Protein AF-A0AAF0U3B3-F1 (afdb_monomer)

Organism: Solanum verrucosum (NCBI:txid315347)

Structure (mmCIF, N/CA/C/O backbone):
data_AF-A0AAF0U3B3-F1
#
_entry.id   AF-A0AAF0U3B3-F1
#
loop_
_atom_site.group_PDB
_atom_site.id
_atom_site.type_symbol
_atom_site.label_atom_id
_atom_site.label_alt_id
_atom_site.label_comp_id
_atom_site.label_asym_id
_atom_site.label_entity_id
_atom_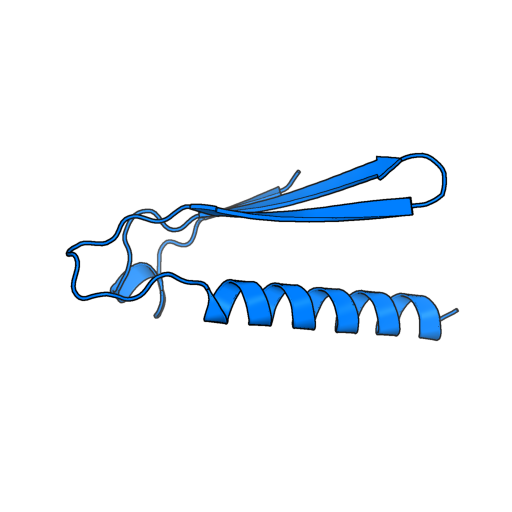site.label_seq_id
_atom_site.pdbx_PDB_ins_code
_atom_site.Cartn_x
_atom_site.Cartn_y
_atom_site.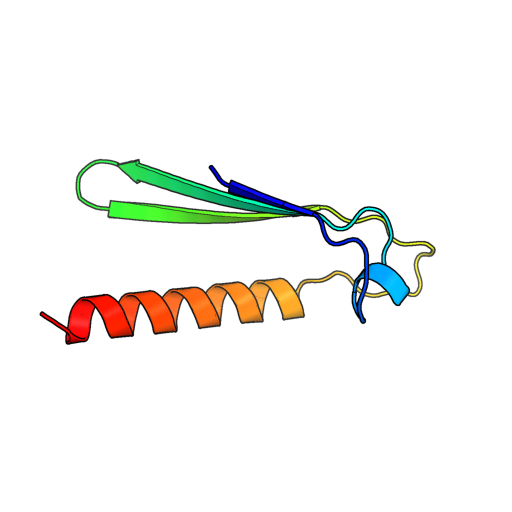Cartn_z
_atom_site.occupancy
_atom_site.B_iso_or_equiv
_a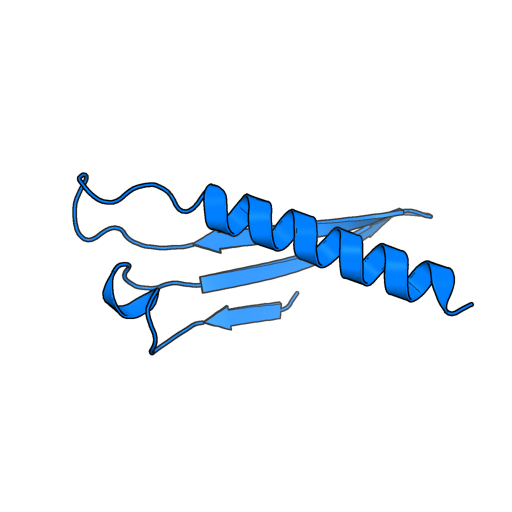tom_site.auth_seq_id
_atom_site.auth_comp_id
_atom_site.auth_asym_id
_atom_site.auth_atom_id
_atom_site.pdbx_PDB_model_num
ATOM 1 N N . MET A 1 1 ? 5.453 13.047 -7.152 1.00 89.75 1 MET A N 1
ATOM 2 C CA . MET A 1 1 ? 4.775 12.556 -5.934 1.00 89.75 1 MET A CA 1
ATOM 3 C C . MET A 1 1 ? 3.296 12.811 -6.104 1.00 89.75 1 MET A C 1
ATOM 5 O O . MET A 1 1 ? 2.937 13.938 -6.425 1.00 89.75 1 MET A O 1
ATOM 9 N N . THR A 1 2 ? 2.476 11.788 -5.908 1.00 96.38 2 THR A N 1
ATOM 10 C CA . THR A 1 2 ? 1.020 11.859 -6.043 1.00 96.38 2 THR A CA 1
ATOM 11 C C . THR A 1 2 ? 0.397 11.288 -4.784 1.00 96.38 2 THR A C 1
ATOM 13 O O . THR A 1 2 ? 0.843 10.258 -4.288 1.00 96.38 2 THR A O 1
ATOM 16 N N . THR A 1 3 ? -0.627 11.949 -4.265 1.00 97.62 3 THR A N 1
ATOM 17 C CA . THR A 1 3 ? -1.353 11.498 -3.082 1.00 97.62 3 THR A CA 1
ATOM 18 C C . THR A 1 3 ? -2.799 11.226 -3.456 1.00 97.62 3 THR A C 1
ATOM 20 O O . THR A 1 3 ? -3.471 12.092 -4.013 1.00 97.62 3 THR A O 1
ATOM 23 N N . PHE A 1 4 ? -3.271 10.046 -3.083 1.00 96.00 4 PHE A N 1
ATOM 24 C CA . PHE A 1 4 ? -4.655 9.618 -3.177 1.00 96.00 4 PHE A CA 1
ATOM 25 C C . PHE A 1 4 ? -5.270 9.722 -1.787 1.00 96.00 4 PHE A C 1
ATOM 27 O O . PHE A 1 4 ? -4.726 9.179 -0.825 1.00 96.00 4 PHE A O 1
ATOM 34 N N . LYS A 1 5 ? -6.372 10.459 -1.676 1.00 97.06 5 LYS A N 1
ATOM 35 C CA . LYS A 1 5 ? -7.170 10.533 -0.455 1.00 97.06 5 LYS A CA 1
ATOM 36 C C . LYS A 1 5 ? -8.558 10.016 -0.783 1.00 97.06 5 LYS A C 1
ATOM 38 O O . LYS A 1 5 ? -9.224 10.580 -1.650 1.00 97.06 5 LYS A O 1
ATOM 43 N N . GLU A 1 6 ? -8.949 8.956 -0.094 1.00 95.44 6 GLU A N 1
ATOM 44 C CA . GLU A 1 6 ? -10.244 8.314 -0.287 1.00 95.44 6 GLU A CA 1
ATOM 45 C C . GLU A 1 6 ? -11.269 8.916 0.671 1.00 95.44 6 GLU A C 1
ATOM 47 O O . GLU A 1 6 ? -10.954 9.244 1.817 1.00 95.44 6 GLU A O 1
ATOM 52 N N . TYR A 1 7 ? -12.500 9.065 0.189 1.00 94.94 7 TYR A N 1
ATOM 53 C CA . TYR A 1 7 ? -13.613 9.616 0.969 1.00 94.94 7 TYR A CA 1
ATOM 54 C C . TYR A 1 7 ? -14.797 8.652 1.084 1.00 94.94 7 TYR A C 1
ATOM 56 O O . TYR A 1 7 ? -15.663 8.865 1.926 1.00 94.94 7 TYR A O 1
ATOM 64 N N . GLU A 1 8 ? -14.830 7.588 0.277 1.00 95.62 8 GLU A N 1
ATOM 65 C CA . GLU A 1 8 ? -15.891 6.579 0.265 1.00 95.62 8 GLU A CA 1
ATOM 66 C C . GLU A 1 8 ? -15.311 5.186 -0.045 1.00 95.62 8 GLU A C 1
ATOM 68 O O . GLU A 1 8 ? -14.153 5.051 -0.440 1.00 95.62 8 GLU A O 1
ATOM 73 N N . GLY A 1 9 ? -16.121 4.137 0.134 1.00 95.06 9 GLY A N 1
ATOM 74 C CA . GLY A 1 9 ? -15.761 2.749 -0.174 1.00 95.06 9 GLY A CA 1
ATOM 75 C C . GLY A 1 9 ? -15.334 1.918 1.039 1.00 95.06 9 GLY A C 1
ATOM 76 O O . GLY A 1 9 ? -15.308 2.386 2.177 1.00 95.06 9 GLY A O 1
ATOM 77 N N . ASP A 1 10 ? -15.005 0.648 0.792 1.00 93.81 10 ASP A N 1
ATOM 78 C CA . ASP A 1 10 ? -14.791 -0.357 1.846 1.00 93.81 10 ASP A CA 1
ATOM 79 C C . ASP A 1 10 ? -13.682 0.002 2.838 1.00 93.81 10 ASP A C 1
ATOM 81 O O . ASP A 1 10 ? -13.759 -0.373 4.010 1.00 93.81 10 ASP A O 1
ATOM 85 N N . ILE A 1 11 ? -12.655 0.721 2.378 1.00 94.50 11 ILE A N 1
ATOM 86 C CA . ILE A 1 11 ? -11.535 1.121 3.226 1.00 94.50 11 ILE A CA 1
ATOM 87 C C . ILE A 1 11 ? -11.919 2.259 4.167 1.00 94.50 11 ILE A C 1
ATOM 89 O O . ILE A 1 11 ? -11.641 2.168 5.358 1.00 94.50 11 ILE A O 1
ATOM 93 N N . VAL A 1 12 ? -12.640 3.267 3.668 1.00 94.94 12 VAL A N 1
ATOM 94 C CA . VAL A 1 12 ? -13.107 4.416 4.461 1.00 94.94 12 VAL A CA 1
ATOM 95 C C . VAL A 1 12 ? -14.215 4.000 5.433 1.00 94.94 12 VAL A C 1
ATOM 97 O O . VAL A 1 12 ? -14.334 4.554 6.519 1.00 94.94 12 VAL A O 1
ATOM 100 N N . ASN A 1 13 ? -14.978 2.954 5.099 1.00 95.81 13 ASN A N 1
ATOM 101 C CA . ASN A 1 13 ? -15.973 2.365 5.998 1.00 95.81 13 ASN A CA 1
ATOM 102 C C . ASN A 1 13 ? -15.360 1.680 7.236 1.00 95.81 13 ASN A C 1
ATOM 104 O O . ASN A 1 13 ? -16.089 1.378 8.180 1.00 95.81 13 ASN A O 1
ATOM 108 N N . LYS A 1 14 ? -14.055 1.374 7.224 1.00 95.81 14 LYS A N 1
ATOM 109 C CA . LYS A 1 14 ? -13.364 0.644 8.303 1.00 95.81 14 LYS A CA 1
ATOM 110 C C . LYS A 1 14 ? -12.232 1.442 8.948 1.00 95.81 14 LYS A C 1
ATOM 112 O O . LYS A 1 14 ? -11.980 1.263 10.135 1.00 95.81 14 LYS A O 1
ATOM 117 N N . TYR A 1 15 ? -11.552 2.284 8.179 1.00 96.56 15 TYR A N 1
ATOM 118 C CA . TYR A 1 15 ? -10.391 3.059 8.599 1.00 96.56 15 TYR A CA 1
ATOM 119 C C . TYR A 1 15 ? -10.639 4.540 8.335 1.00 96.56 15 TYR A C 1
ATOM 121 O O . TYR A 1 15 ? -11.174 4.919 7.293 1.00 96.56 15 TYR A O 1
ATOM 129 N N . GLU A 1 16 ? -10.216 5.385 9.264 1.00 95.50 16 GLU A N 1
ATOM 130 C CA . GLU A 1 16 ? -10.374 6.830 9.155 1.00 95.50 16 GLU A CA 1
ATOM 131 C C . GLU A 1 16 ? -9.167 7.454 8.444 1.00 95.50 16 GLU A C 1
ATOM 133 O O . GLU A 1 16 ? -8.058 6.915 8.454 1.00 95.50 16 GLU A O 1
ATOM 138 N N . ASN A 1 17 ? -9.390 8.604 7.801 1.00 95.88 17 ASN A N 1
ATOM 139 C CA . ASN A 1 17 ? -8.336 9.436 7.212 1.00 95.88 17 ASN A CA 1
ATOM 140 C C . ASN A 1 17 ? -7.377 8.702 6.251 1.00 95.88 17 ASN A C 1
ATOM 142 O O . ASN A 1 17 ? -6.210 9.076 6.132 1.00 95.88 17 ASN A O 1
ATOM 146 N N . PHE A 1 18 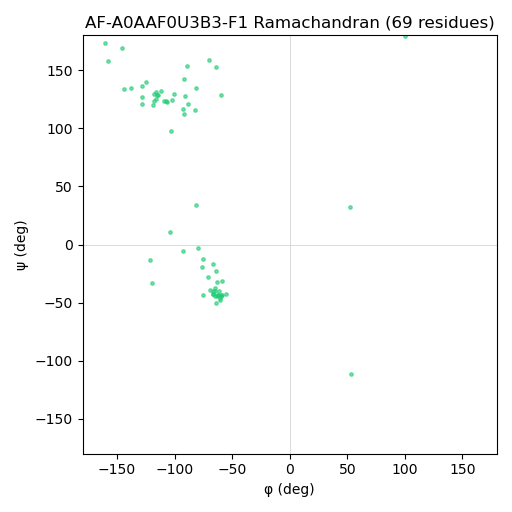? -7.876 7.691 5.529 1.00 97.44 18 PHE A N 1
ATOM 147 C CA . PHE A 1 18 ? -7.061 6.909 4.603 1.00 97.44 18 PHE A CA 1
ATOM 148 C C . PHE A 1 18 ? -6.434 7.778 3.502 1.00 97.44 18 PHE A C 1
ATOM 150 O O . PHE A 1 18 ? -7.111 8.521 2.780 1.00 97.44 18 PHE A O 1
ATOM 157 N N . LYS A 1 19 ? -5.120 7.632 3.340 1.00 97.38 19 LYS A N 1
ATOM 158 C CA . LYS A 1 19 ? -4.316 8.306 2.328 1.00 97.38 19 LYS A CA 1
ATOM 159 C C . LYS A 1 19 ? -3.218 7.371 1.832 1.00 97.38 19 LYS A C 1
ATOM 161 O O . LYS A 1 19 ? -2.502 6.766 2.621 1.00 97.38 19 LYS A O 1
ATOM 166 N N . ALA A 1 20 ? -3.038 7.303 0.520 1.00 96.75 20 ALA A N 1
ATOM 167 C CA . ALA A 1 20 ? -1.934 6.585 -0.101 1.00 96.75 20 ALA A CA 1
ATOM 168 C C . ALA A 1 20 ? -1.067 7.568 -0.894 1.00 96.75 20 ALA A C 1
ATOM 170 O O . ALA A 1 20 ? -1.554 8.282 -1.769 1.00 96.75 20 ALA A O 1
ATOM 171 N N . THR A 1 21 ? 0.222 7.635 -0.586 1.00 97.25 21 THR A N 1
ATOM 172 C CA . THR A 1 21 ? 1.177 8.501 -1.278 1.00 97.25 21 THR A CA 1
ATOM 173 C C . THR A 1 21 ? 2.120 7.659 -2.117 1.00 97.25 21 THR A C 1
ATOM 175 O O . THR A 1 21 ? 2.818 6.790 -1.606 1.00 97.25 21 THR A O 1
ATOM 178 N N . PHE A 1 22 ? 2.152 7.968 -3.406 1.00 95.06 22 PHE A N 1
ATOM 179 C CA . PHE A 1 22 ? 3.049 7.408 -4.397 1.00 95.06 22 PHE A CA 1
ATOM 180 C C . PHE A 1 22 ? 4.196 8.377 -4.683 1.00 95.06 22 PHE A C 1
ATOM 182 O O . PHE A 1 22 ? 3.992 9.559 -4.999 1.00 95.06 22 PHE A O 1
ATOM 189 N N . HIS A 1 23 ? 5.418 7.870 -4.621 1.00 94.38 23 HIS A N 1
ATOM 190 C CA . HIS A 1 23 ? 6.620 8.606 -4.967 1.00 94.38 23 HIS A CA 1
ATOM 191 C C . HIS A 1 23 ? 7.558 7.713 -5.779 1.00 94.38 23 HIS A C 1
ATOM 193 O O . HIS A 1 23 ? 7.786 6.567 -5.412 1.00 94.38 23 HIS A O 1
ATOM 199 N N . ILE A 1 24 ? 8.104 8.255 -6.866 1.00 92.44 24 ILE A N 1
ATOM 200 C CA . ILE A 1 24 ? 9.207 7.639 -7.601 1.00 92.44 24 ILE A CA 1
ATOM 201 C C . ILE A 1 24 ? 10.447 8.467 -7.288 1.00 92.44 24 ILE A C 1
ATOM 203 O O . ILE A 1 24 ? 10.445 9.677 -7.535 1.00 92.44 24 ILE A O 1
ATOM 207 N N . ASP A 1 25 ? 11.468 7.814 -6.748 1.00 91.00 25 ASP A N 1
ATOM 208 C CA . ASP A 1 25 ? 12.813 8.361 -6.608 1.00 91.00 25 ASP A CA 1
ATOM 209 C C . ASP A 1 25 ? 13.685 7.735 -7.702 1.00 91.00 25 ASP A C 1
ATOM 211 O O . ASP A 1 25 ? 14.123 6.589 -7.588 1.00 91.00 25 ASP A O 1
ATOM 215 N N . ALA A 1 26 ? 13.860 8.466 -8.802 1.00 89.56 26 ALA A N 1
ATOM 216 C CA . ALA A 1 26 ? 14.697 8.045 -9.919 1.00 89.56 26 ALA A CA 1
ATOM 217 C C . ALA A 1 26 ? 16.161 8.371 -9.605 1.00 89.56 26 ALA A C 1
ATOM 219 O O . ALA A 1 26 ? 16.526 9.544 -9.469 1.00 89.56 26 ALA A O 1
ATOM 220 N N . LYS A 1 27 ? 17.007 7.342 -9.486 1.00 84.62 27 LYS A N 1
ATOM 221 C CA . LYS A 1 27 ? 18.451 7.496 -9.264 1.00 84.62 27 LYS A CA 1
ATOM 222 C C . LYS A 1 27 ? 19.233 6.685 -10.281 1.00 84.62 27 LYS A C 1
ATOM 224 O O . LYS A 1 27 ? 19.135 5.461 -10.337 1.00 84.62 27 LYS A O 1
ATOM 229 N N . ASP A 1 28 ? 20.066 7.389 -11.039 1.00 85.50 28 ASP A N 1
ATOM 230 C CA . ASP A 1 28 ? 20.891 6.831 -12.107 1.00 85.50 28 ASP A CA 1
ATOM 231 C C . ASP A 1 28 ? 20.052 6.019 -13.112 1.00 85.50 28 ASP A C 1
ATOM 233 O O . ASP A 1 28 ? 19.245 6.594 -13.837 1.00 85.50 28 ASP A O 1
ATOM 237 N N . ASN A 1 29 ? 20.232 4.695 -13.141 1.00 84.44 29 ASN A N 1
ATOM 238 C CA . ASN A 1 29 ? 19.534 3.766 -14.036 1.00 84.44 29 ASN A CA 1
ATOM 239 C C . ASN A 1 29 ? 18.426 2.962 -13.332 1.00 84.44 29 ASN A C 1
ATOM 241 O O . ASN A 1 29 ? 17.941 1.984 -13.900 1.00 84.44 29 ASN A O 1
ATOM 245 N N . THR A 1 30 ? 18.060 3.321 -12.098 1.00 84.38 30 THR A N 1
ATOM 246 C CA . THR A 1 30 ? 17.054 2.598 -11.317 1.00 84.38 30 THR A CA 1
ATOM 247 C C . THR A 1 30 ? 15.991 3.554 -10.797 1.00 84.38 30 THR A C 1
ATOM 249 O O . THR A 1 30 ? 16.289 4.511 -10.080 1.00 84.38 30 THR A O 1
ATOM 252 N N . ASP A 1 31 ? 14.734 3.229 -11.079 1.00 89.19 31 ASP A N 1
ATOM 253 C CA . ASP A 1 31 ? 13.586 3.910 -10.496 1.00 89.19 31 ASP A CA 1
ATOM 254 C C . ASP A 1 31 ? 13.139 3.179 -9.228 1.00 89.19 31 ASP A C 1
ATOM 256 O O . ASP A 1 31 ? 12.725 2.018 -9.266 1.00 89.19 31 ASP A O 1
ATOM 260 N N . LEU A 1 32 ? 13.225 3.851 -8.077 1.00 91.44 32 LEU A N 1
ATOM 261 C CA . LEU A 1 32 ? 12.698 3.325 -6.824 1.00 91.44 32 LEU A CA 1
ATOM 262 C C . LEU A 1 32 ? 11.258 3.800 -6.635 1.00 91.44 32 LEU A C 1
ATOM 264 O O . LEU A 1 32 ? 10.997 4.979 -6.391 1.00 91.44 32 LEU A O 1
ATOM 268 N N . VAL A 1 33 ? 10.322 2.858 -6.703 1.00 92.25 33 VAL A N 1
ATOM 269 C CA . VAL A 1 33 ? 8.908 3.116 -6.429 1.00 92.25 33 VAL A CA 1
ATOM 270 C C . VAL A 1 33 ? 8.617 2.946 -4.939 1.00 92.25 33 VAL A C 1
ATOM 272 O O . VAL A 1 33 ? 8.765 1.860 -4.381 1.00 92.25 33 VAL A O 1
ATOM 275 N N . CYS A 1 34 ? 8.132 4.013 -4.311 1.00 92.62 34 CYS A N 1
ATOM 276 C CA . CYS A 1 34 ? 7.737 4.057 -2.909 1.00 92.62 34 CYS A CA 1
ATOM 277 C C . CYS A 1 34 ? 6.230 4.312 -2.783 1.00 92.62 34 CYS A C 1
ATOM 279 O O . CYS A 1 34 ? 5.705 5.288 -3.330 1.00 92.62 34 CYS A O 1
ATOM 281 N N . TRP A 1 35 ? 5.552 3.470 -2.000 1.00 95.50 35 TRP A N 1
ATOM 282 C CA . TRP A 1 35 ? 4.186 3.706 -1.536 1.00 95.50 35 TRP A CA 1
ATOM 283 C C . TRP A 1 35 ? 4.154 3.841 -0.019 1.00 95.50 35 TRP A C 1
ATOM 285 O O . TRP A 1 35 ? 4.674 2.993 0.704 1.00 95.50 35 TRP A O 1
ATOM 295 N N . THR A 1 36 ? 3.490 4.891 0.448 1.00 95.81 36 THR A N 1
ATOM 296 C CA . THR A 1 36 ? 3.205 5.122 1.864 1.00 95.81 36 THR A CA 1
ATOM 297 C C . THR A 1 36 ? 1.701 5.094 2.061 1.00 95.81 36 THR A C 1
ATOM 299 O O . THR A 1 36 ? 0.991 5.845 1.396 1.00 95.81 36 THR A O 1
ATOM 302 N N . ILE A 1 37 ? 1.215 4.255 2.974 1.00 96.50 37 ILE A N 1
ATOM 303 C CA . ILE A 1 37 ? -0.195 4.222 3.368 1.00 96.50 37 ILE A CA 1
ATOM 304 C C . ILE A 1 37 ? -0.303 4.829 4.766 1.00 96.50 37 ILE A C 1
ATOM 306 O O . ILE A 1 37 ? 0.351 4.370 5.698 1.00 96.50 37 ILE A O 1
ATOM 310 N N . GLU A 1 38 ? -1.121 5.864 4.894 1.00 96.94 38 GLU A N 1
ATOM 311 C CA . GLU A 1 38 ? -1.436 6.559 6.138 1.00 96.94 38 GLU A CA 1
ATOM 312 C C . GLU A 1 38 ? -2.923 6.330 6.434 1.00 96.94 38 GLU A C 1
ATOM 314 O O . GLU A 1 38 ? -3.768 6.502 5.554 1.00 96.94 38 GLU A O 1
ATOM 319 N N . TYR A 1 39 ? -3.246 5.891 7.646 1.00 96.94 39 TYR A N 1
ATOM 320 C CA . TYR A 1 39 ? -4.616 5.610 8.073 1.00 96.94 39 TYR A CA 1
ATOM 321 C C . TYR A 1 39 ? -4.723 5.658 9.592 1.00 96.94 39 TYR A C 1
ATOM 323 O O . TYR A 1 39 ? -3.743 5.454 10.310 1.00 96.94 39 TYR A O 1
ATOM 331 N N . GLU A 1 40 ? -5.940 5.874 10.070 1.00 96.25 40 GLU A N 1
ATOM 332 C CA . GLU A 1 40 ? -6.291 5.820 11.479 1.00 96.25 40 GLU A CA 1
ATOM 333 C C . GLU A 1 40 ? -7.195 4.615 11.730 1.00 96.25 40 GLU A C 1
ATOM 335 O O . GLU A 1 40 ? -8.154 4.350 10.999 1.00 96.25 40 GLU A O 1
ATOM 340 N N . ARG A 1 41 ? -6.864 3.845 12.768 1.00 95.31 41 ARG A N 1
ATOM 341 C CA . ARG A 1 41 ? -7.717 2.752 13.223 1.00 95.31 41 ARG A CA 1
ATOM 342 C C . ARG A 1 41 ? -8.687 3.278 14.281 1.00 95.31 41 ARG A C 1
ATOM 344 O O . ARG A 1 41 ? -8.214 3.833 15.272 1.00 95.31 41 ARG A O 1
ATOM 351 N N . PRO A 1 42 ? -10.004 3.051 14.138 1.00 93.25 42 PRO A N 1
ATOM 352 C CA . PRO A 1 42 ? -10.980 3.426 15.159 1.00 93.25 42 PRO A CA 1
ATOM 353 C C . PRO A 1 42 ? -10.795 2.663 16.483 1.00 93.25 42 PRO A C 1
ATOM 355 O O . PRO A 1 42 ? -11.254 3.125 17.525 1.00 93.25 42 PRO A O 1
ATOM 358 N N . ASN A 1 43 ? -10.154 1.488 16.459 1.00 93.19 43 ASN A N 1
ATOM 359 C CA . ASN A 1 43 ? -9.802 0.683 17.634 1.00 93.19 43 ASN A CA 1
ATOM 360 C C . ASN A 1 43 ? -8.681 -0.328 17.304 1.00 93.19 43 ASN A C 1
ATOM 362 O O . ASN A 1 43 ? -8.284 -0.477 16.148 1.00 93.19 43 ASN A O 1
ATOM 366 N N . GLU A 1 44 ? -8.177 -1.033 18.321 1.00 92.25 44 GLU A N 1
ATOM 367 C CA . GLU A 1 44 ? -7.072 -2.000 18.191 1.00 92.25 44 GLU A CA 1
ATOM 368 C C . GLU A 1 44 ? -7.472 -3.341 17.546 1.00 92.25 44 GLU A C 1
ATOM 370 O O . GLU A 1 44 ? -6.590 -4.100 17.146 1.00 92.25 44 GLU A O 1
ATOM 375 N N . ASP A 1 45 ? -8.771 -3.627 17.393 1.00 94.44 45 ASP A N 1
ATOM 376 C CA . ASP A 1 45 ? -9.255 -4.908 16.855 1.00 94.44 45 ASP A CA 1
ATOM 377 C C . ASP A 1 45 ? -9.086 -5.008 15.331 1.00 94.44 45 ASP A C 1
ATOM 379 O O . ASP A 1 45 ? -9.102 -6.103 14.761 1.00 94.44 45 ASP A O 1
ATOM 383 N N . LEU A 1 46 ? -8.934 -3.869 14.647 1.00 92.94 46 LEU A N 1
ATOM 384 C CA . LEU A 1 46 ? -8.724 -3.850 13.205 1.00 92.94 46 LEU A CA 1
ATOM 385 C C . LEU A 1 46 ? -7.257 -4.124 12.842 1.00 92.94 46 LEU A C 1
ATOM 387 O O . LEU A 1 46 ? -6.337 -3.525 13.420 1.00 92.94 46 LEU A O 1
ATOM 391 N N . PRO A 1 47 ? -7.016 -4.991 11.841 1.00 93.56 47 PRO A N 1
ATOM 392 C CA . PRO A 1 47 ? -5.669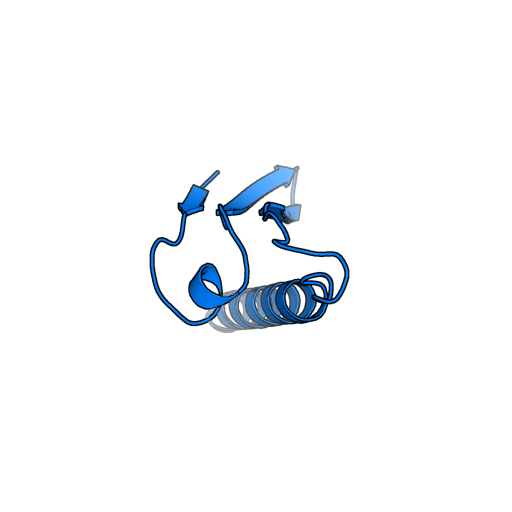 -5.343 11.431 1.00 93.56 47 PRO A CA 1
ATOM 393 C C . PRO A 1 47 ? -4.975 -4.168 10.742 1.00 93.56 47 PRO A C 1
ATOM 395 O O . PRO A 1 47 ? -5.614 -3.268 10.189 1.00 93.56 47 PRO A O 1
ATOM 398 N N . GLU A 1 48 ? -3.648 -4.224 10.727 1.00 94.56 48 GLU A N 1
ATOM 399 C CA . GLU A 1 48 ? -2.835 -3.362 9.874 1.00 94.56 48 GLU A CA 1
ATOM 400 C C . GLU A 1 48 ? -3.103 -3.658 8.388 1.00 94.56 48 GLU A C 1
ATOM 402 O O . GLU A 1 48 ? -3.419 -4.786 8.003 1.00 94.56 48 GLU A O 1
ATOM 407 N N . LEU A 1 49 ? -2.908 -2.665 7.522 1.00 95.44 49 LEU A N 1
ATOM 408 C CA . LEU A 1 49 ? -3.162 -2.772 6.080 1.00 95.44 49 LEU A CA 1
ATOM 409 C C . LEU A 1 49 ? -2.013 -3.446 5.301 1.00 95.44 49 LEU A C 1
ATOM 411 O O . LEU A 1 49 ? -1.754 -3.117 4.143 1.00 95.44 49 LEU A O 1
ATOM 415 N N . ILE A 1 50 ? -1.326 -4.417 5.912 1.00 94.62 50 ILE A N 1
ATOM 416 C CA . ILE A 1 50 ? -0.168 -5.102 5.310 1.00 94.62 50 ILE A CA 1
ATOM 417 C C . ILE A 1 50 ? -0.565 -5.856 4.040 1.00 94.62 50 ILE A C 1
ATOM 419 O O . ILE A 1 50 ? 0.104 -5.722 3.020 1.00 94.62 50 ILE A O 1
ATOM 423 N N . SER A 1 51 ? -1.695 -6.567 4.050 1.00 94.38 51 SER A N 1
ATOM 424 C CA . SER A 1 51 ? -2.17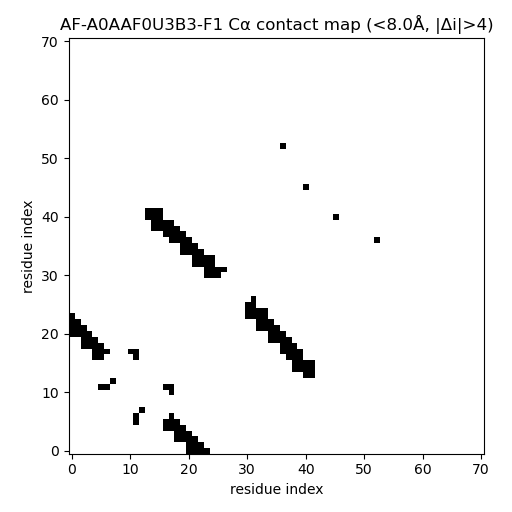5 -7.285 2.861 1.00 94.38 51 SER A CA 1
ATOM 425 C C . SER A 1 51 ? -2.511 -6.347 1.696 1.00 94.38 51 SER A C 1
ATOM 427 O O . SER A 1 51 ? -2.312 -6.702 0.536 1.00 94.38 51 SER A O 1
ATOM 429 N N . LEU A 1 52 ? -2.977 -5.124 1.981 1.00 94.88 52 LEU A N 1
ATOM 430 C CA . LEU A 1 52 ? -3.169 -4.100 0.951 1.00 94.88 52 LEU A CA 1
ATOM 431 C C . LEU A 1 52 ? -1.822 -3.611 0.398 1.00 94.88 52 LEU A C 1
ATOM 433 O O . LEU A 1 52 ? -1.692 -3.424 -0.809 1.00 94.88 52 LEU A O 1
ATOM 437 N N . MET A 1 53 ? -0.810 -3.445 1.254 1.00 94.69 53 MET A N 1
ATOM 438 C CA . MET A 1 53 ? 0.541 -3.091 0.815 1.00 94.69 53 MET A CA 1
ATOM 439 C C . MET A 1 53 ? 1.146 -4.177 -0.090 1.00 94.69 53 MET A C 1
ATOM 441 O O . MET A 1 53 ? 1.705 -3.865 -1.139 1.00 94.69 53 MET A O 1
ATOM 445 N N . GLU A 1 54 ? 0.989 -5.456 0.259 1.00 96.06 54 GLU A N 1
ATOM 446 C CA . GLU A 1 54 ? 1.436 -6.588 -0.570 1.00 96.06 54 GLU A CA 1
ATOM 447 C C . GLU A 1 54 ? 0.729 -6.624 -1.932 1.00 96.06 54 GLU A C 1
ATOM 449 O O . GLU A 1 54 ? 1.360 -6.880 -2.966 1.00 96.06 54 GLU A O 1
ATOM 454 N N . PHE A 1 55 ? -0.572 -6.320 -1.946 1.00 95.88 55 PHE A N 1
ATOM 455 C CA . PHE A 1 55 ? -1.336 -6.167 -3.180 1.00 95.88 55 PHE A CA 1
ATOM 456 C C . PHE A 1 55 ? -0.776 -5.037 -4.052 1.00 95.88 55 PHE A C 1
ATOM 458 O O . PHE A 1 55 ? -0.522 -5.256 -5.235 1.00 95.88 55 PHE A O 1
ATOM 465 N N . ILE A 1 56 ? -0.518 -3.857 -3.477 1.00 95.06 56 ILE A N 1
ATOM 466 C CA . ILE A 1 56 ? 0.056 -2.710 -4.196 1.00 95.06 56 ILE A CA 1
ATOM 467 C C . ILE A 1 56 ? 1.427 -3.065 -4.787 1.00 95.06 56 ILE A C 1
ATOM 469 O O . ILE A 1 56 ? 1.676 -2.790 -5.959 1.00 95.06 56 ILE A O 1
ATOM 473 N N . VAL A 1 57 ? 2.297 -3.738 -4.028 1.00 94.19 57 VAL A N 1
ATOM 474 C CA . VAL A 1 57 ? 3.602 -4.206 -4.531 1.00 94.19 57 VAL A CA 1
ATOM 475 C C . VAL A 1 57 ? 3.433 -5.154 -5.720 1.00 94.19 57 VAL A C 1
ATOM 477 O O . VAL A 1 57 ? 4.151 -5.036 -6.713 1.00 94.19 57 VAL A O 1
ATOM 480 N N . SER A 1 58 ? 2.483 -6.085 -5.640 1.00 96.31 58 SER A N 1
ATOM 481 C CA . SER A 1 58 ? 2.210 -7.041 -6.720 1.00 96.31 58 SER A CA 1
ATOM 482 C C . SER A 1 58 ? 1.654 -6.350 -7.968 1.00 96.31 58 SER A C 1
ATOM 484 O O . SER A 1 58 ? 2.064 -6.669 -9.081 1.00 96.31 58 SER A O 1
ATOM 486 N N . LEU A 1 59 ? 0.772 -5.364 -7.782 1.00 94.81 59 LEU A N 1
ATOM 487 C CA . LEU A 1 59 ? 0.228 -4.539 -8.857 1.00 94.81 59 LEU A CA 1
ATOM 488 C C . LEU A 1 59 ? 1.333 -3.764 -9.586 1.00 94.81 59 LEU A C 1
ATOM 490 O O . LEU A 1 59 ? 1.362 -3.765 -10.812 1.00 94.81 59 LEU A O 1
ATOM 494 N N . ILE A 1 60 ? 2.257 -3.138 -8.853 1.00 93.06 60 ILE A N 1
ATOM 495 C CA . ILE A 1 60 ? 3.363 -2.370 -9.450 1.00 93.06 60 ILE A CA 1
ATOM 496 C C . ILE A 1 60 ? 4.266 -3.275 -10.278 1.00 93.06 60 ILE A C 1
ATOM 498 O O . ILE A 1 60 ? 4.601 -2.911 -11.397 1.00 93.06 60 ILE A O 1
ATOM 502 N N . LYS A 1 61 ? 4.610 -4.465 -9.768 1.00 92.44 61 LYS A N 1
ATOM 503 C CA . LYS A 1 61 ? 5.397 -5.448 -10.527 1.00 92.44 61 LYS A CA 1
ATOM 504 C C . LYS A 1 61 ? 4.702 -5.842 -11.827 1.00 92.44 61 LYS A C 1
ATOM 506 O O . LYS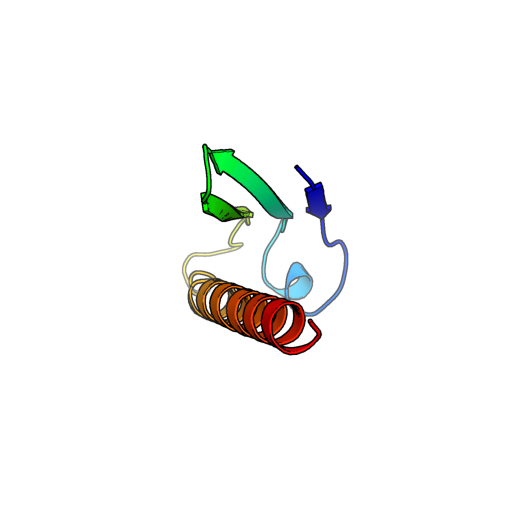 A 1 61 ? 5.340 -5.864 -12.865 1.00 92.44 61 LYS A O 1
ATOM 511 N N . ALA A 1 62 ? 3.391 -6.082 -11.790 1.00 95.19 62 ALA A N 1
ATOM 512 C CA . ALA A 1 62 ? 2.633 -6.414 -12.994 1.00 95.19 62 ALA A CA 1
ATOM 513 C C . ALA A 1 62 ? 2.591 -5.255 -14.010 1.00 95.19 62 ALA A C 1
ATOM 515 O O . ALA A 1 62 ? 2.649 -5.493 -15.214 1.00 95.19 62 ALA A O 1
ATOM 516 N N . VAL A 1 63 ? 2.493 -4.006 -13.538 1.00 92.19 63 VAL A N 1
ATOM 517 C CA . VAL A 1 63 ? 2.561 -2.810 -14.395 1.00 92.19 63 VAL A CA 1
ATOM 518 C C . VAL A 1 63 ? 3.954 -2.649 -15.007 1.00 92.19 63 VAL A C 1
ATOM 520 O O . VAL A 1 63 ? 4.049 -2.363 -16.198 1.00 92.19 63 VAL A O 1
ATOM 523 N N . ASP A 1 64 ? 5.009 -2.858 -14.220 1.00 90.25 64 ASP A N 1
ATOM 524 C CA . ASP A 1 64 ? 6.402 -2.793 -14.672 1.00 90.25 64 ASP A CA 1
ATOM 525 C C . ASP A 1 64 ? 6.699 -3.881 -15.713 1.00 90.25 64 ASP A C 1
ATOM 527 O O . ASP A 1 64 ? 7.111 -3.575 -16.832 1.00 90.25 64 ASP A O 1
ATOM 531 N N . ASP A 1 65 ? 6.341 -5.134 -15.415 1.00 93.62 65 ASP A N 1
ATOM 532 C CA . ASP A 1 65 ? 6.442 -6.261 -16.346 1.00 93.62 65 ASP A CA 1
ATOM 533 C C . ASP A 1 65 ? 5.685 -5.970 -17.650 1.00 93.62 65 ASP A C 1
ATOM 535 O O . ASP A 1 65 ? 6.175 -6.257 -18.743 1.00 93.62 65 ASP A O 1
ATOM 539 N N . HIS A 1 66 ? 4.483 -5.394 -17.567 1.00 92.56 66 HIS A N 1
ATOM 540 C CA . HIS A 1 66 ? 3.718 -5.022 -18.753 1.00 92.56 66 HIS A CA 1
ATOM 541 C C . HIS A 1 66 ? 4.422 -3.929 -19.565 1.00 92.56 66 HIS A C 1
ATOM 5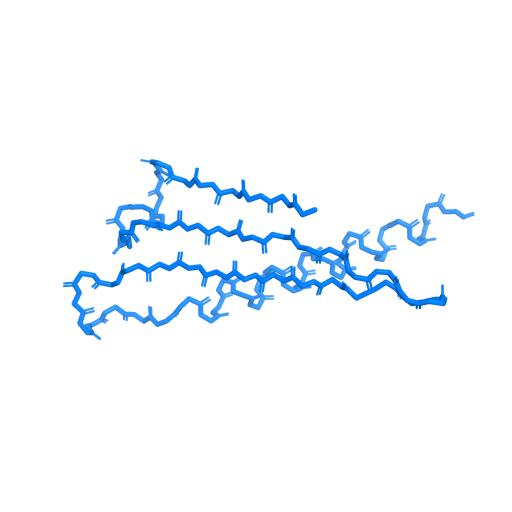43 O O . HIS A 1 66 ? 4.513 -4.050 -20.784 1.00 92.56 66 HIS A O 1
ATOM 549 N N . HIS A 1 67 ? 4.950 -2.894 -18.908 1.00 86.50 67 HIS A N 1
ATOM 550 C CA . HIS A 1 67 ? 5.643 -1.793 -19.571 1.00 86.50 67 HIS A CA 1
ATOM 551 C C . HIS A 1 67 ? 6.935 -2.248 -20.264 1.00 86.50 67 HIS A C 1
ATOM 553 O O . HIS A 1 67 ? 7.202 -1.830 -21.390 1.00 86.50 67 HIS A O 1
ATOM 559 N N . VAL A 1 68 ? 7.700 -3.147 -19.636 1.00 84.94 68 VAL A N 1
ATOM 560 C CA . VAL A 1 68 ? 8.920 -3.730 -20.215 1.00 84.94 68 VAL A CA 1
ATOM 561 C C . VAL A 1 68 ? 8.599 -4.621 -21.419 1.00 84.94 68 VAL A C 1
ATOM 563 O O . VAL A 1 68 ? 9.283 -4.531 -22.433 1.00 84.94 68 VAL A O 1
ATOM 566 N N . ASN A 1 69 ? 7.548 -5.445 -21.344 1.00 77.31 69 ASN A N 1
ATOM 567 C CA . ASN A 1 69 ? 7.185 -6.399 -22.404 1.00 77.31 69 ASN A CA 1
ATOM 568 C C . ASN A 1 69 ? 6.428 -5.778 -23.598 1.00 77.31 69 ASN A C 1
ATOM 570 O O . ASN A 1 69 ? 6.088 -6.490 -24.544 1.00 77.31 69 ASN A O 1
ATOM 574 N N . MET A 1 70 ? 6.113 -4.482 -23.552 1.00 65.25 70 MET A N 1
ATOM 575 C CA . MET A 1 70 ? 5.479 -3.750 -24.657 1.00 65.25 70 MET A CA 1
ATOM 576 C C . MET A 1 70 ? 6.475 -3.063 -25.606 1.00 65.25 70 MET A C 1
ATOM 578 O O . MET A 1 70 ? 6.037 -2.521 -26.625 1.00 65.25 70 MET A O 1
ATOM 582 N N . ASN A 1 71 ? 7.774 -3.086 -25.288 1.00 48.53 71 ASN A N 1
ATOM 583 C CA . ASN A 1 71 ? 8.871 -2.600 -26.138 1.00 48.53 71 ASN A CA 1
ATOM 584 C C . ASN A 1 71 ? 9.589 -3.758 -26.841 1.00 48.53 71 ASN A C 1
ATOM 586 O O . ASN A 1 71 ? 10.126 -3.512 -27.945 1.00 48.53 71 ASN A O 1
#

Mean predicted aligned error: 4.05 Å

Nearest PDB structures (foldseek):
  4reh-assembly1_A  TM=9.488E-01  e=2.395E-03  Panax ginseng
  4ihr-assembly1_A  TM=9.461E-01  e=2.916E-03  Actinidia deliciosa
  8vo2-assembly1_A-2  TM=9.086E-01  e=1.716E-02  Papaver somniferum
  4u1e-assembly1_G  TM=5.437E-01  e=5.181E+00  Saccharomyces cerevisiae S288C

Solvent-accessible surface area (backbone atoms only — not comparable to full-atom values): 4394 Å² total; per-residue (Å²): 118,50,75,49,72,62,86,67,59,78,62,50,76,67,29,42,81,37,32,41,36,42,36,72,53,77,50,96,94,44,75,43,79,45,78,46,79,46,68,40,70,90,51,87,87,62,79,78,67,59,71,58,51,54,48,51,56,53,51,50,51,54,52,49,54,50,59,62,75,73,112

pLDDT: mean 92.42, std 7.27, range [48.53, 97.62]

Secondary structure (DSSP, 8-state):
-EEEE--SSTTTTTSEEEEEEEEEEEETTEEEEEEEEEEE-SSTTSPPTHHHHHHHHHHHHHHHHHHHHT-

Foldseek 3Di:
DDKDWDDDDDCCVFWPRWMKDWDWDDDDPDTDIDIDIDTHGPDPVDDDCVVVVVVVVVVVVVVVVVVVVVD

Sequence (71 aa):
MTTFKEYEGDIVNKYENFKATFHIDAKDNTDLVCWTIEYERPNEDLPELISLMEFIVSLIKAVDDHHVNMN

InterPro domains:
  IPR0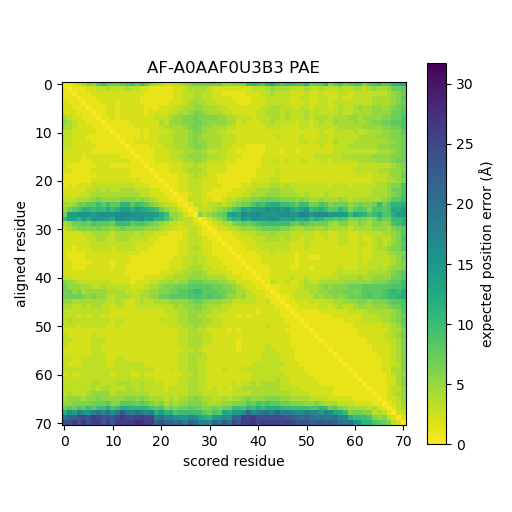00916 Bet v I/Major latex protein [PF00407] (2-67)
  IPR023393 START-like domain superfamily [G3DSA:3.30.530.20] (1-71)
  IPR051761 MLP-like hydrophobic ligand-binding [PTHR31907] (2-67)

Radius of gyration: 14.75 Å; Cα contacts (8 Å, |Δi|>4): 75; chains: 1; bounding box: 37×20×44 Å